Protein AF-A0A0R2A267-F1 (afdb_monomer_lite)

Organism: NCBI:txid1423813

Foldseek 3Di:
DKKWFADPVQQWTDGIDDAPDPVRADPRIGPADAPQADPRWGDPPPYTDHHGPVNVVVVVVVPPDPPPPQDPVSVVVVVVVVVVVVVVVVVVVVVVVVVPDD

Sequence (102 aa):
MLAMTYDATTKIFNGYVEVADENSVPANATLVKPNGIVQPYTWDGVKWTGQSVDDYQTERQSTGTTSVGPTAEQQMINALGLQVASLQATVTKLTTTDGGAA

Radius of gyration: 29.69 Å; chains: 1; bounding box: 64×38×68 Å

Secondary structure (DSSP, 8-state):
-EEEEE-TTT-BEEEEEE-SSGGG--TTEESPPP-SEEEEEEE-SSSEEEEEHHHHHHHHHHS-----SPPHHHHHHHHHHHHHHHHHHHHHHHHHHTTS--

pLDDT: mean 86.15, std 14.43, range [41.09, 97.12]

Structure (mmCIF, N/CA/C/O backbone):
data_AF-A0A0R2A267-F1
#
_entry.id   AF-A0A0R2A267-F1
#
loop_
_atom_site.group_PDB
_atom_site.id
_atom_site.type_symbol
_atom_site.label_atom_id
_atom_site.label_alt_id
_atom_site.label_comp_id
_atom_site.label_asym_id
_atom_site.label_entity_id
_atom_site.label_seq_id
_atom_site.pdbx_PDB_ins_code
_atom_site.Cartn_x
_atom_site.Cartn_y
_atom_site.Cartn_z
_atom_site.occupancy
_atom_site.B_iso_or_equiv
_atom_site.auth_seq_id
_atom_site.auth_comp_id
_atom_site.auth_asym_id
_atom_site.auth_atom_id
_atom_site.pdbx_PDB_model_num
ATOM 1 N N . MET A 1 1 ? 9.713 -16.267 -11.999 1.00 92.00 1 MET A N 1
ATOM 2 C CA . MET A 1 1 ? 10.037 -14.957 -11.372 1.00 92.00 1 MET A CA 1
ATOM 3 C C . MET A 1 1 ? 8.750 -14.277 -10.940 1.00 92.00 1 MET A C 1
ATOM 5 O O . MET A 1 1 ? 7.725 -14.542 -11.545 1.00 92.00 1 MET A O 1
ATOM 9 N N . LEU A 1 2 ? 8.774 -13.417 -9.920 1.00 94.31 2 LEU A N 1
ATOM 10 C CA . LEU A 1 2 ? 7.563 -12.727 -9.463 1.00 94.31 2 LEU A CA 1
ATOM 11 C C . LEU A 1 2 ? 7.508 -11.308 -10.038 1.00 94.31 2 LEU A C 1
ATOM 13 O O . LEU A 1 2 ? 8.388 -10.500 -9.739 1.00 94.31 2 LEU A O 1
ATOM 17 N N . ALA A 1 3 ? 6.478 -11.019 -10.828 1.00 96.12 3 ALA A N 1
ATOM 18 C CA . ALA A 1 3 ? 6.150 -9.682 -11.304 1.00 96.12 3 ALA A CA 1
ATOM 19 C C . ALA A 1 3 ? 5.004 -9.098 -10.473 1.00 96.12 3 ALA A C 1
ATOM 21 O O . ALA A 1 3 ? 4.115 -9.807 -10.005 1.00 96.12 3 ALA A O 1
ATOM 22 N N . MET A 1 4 ? 5.029 -7.790 -10.283 1.00 96.19 4 MET A N 1
ATOM 23 C CA . MET A 1 4 ? 4.021 -7.040 -9.551 1.00 96.19 4 MET A CA 1
ATOM 24 C C . MET A 1 4 ? 3.044 -6.422 -10.517 1.00 96.19 4 MET A C 1
ATOM 26 O O . MET A 1 4 ? 3.457 -5.686 -11.409 1.00 96.19 4 MET A O 1
ATOM 30 N N . THR A 1 5 ? 1.764 -6.694 -10.323 1.00 96.56 5 THR A N 1
ATOM 31 C CA . THR A 1 5 ? 0.702 -6.167 -11.166 1.00 96.56 5 THR A CA 1
ATOM 32 C C . THR A 1 5 ? 0.152 -4.874 -10.574 1.00 96.56 5 THR A C 1
ATOM 34 O O . THR A 1 5 ? 0.083 -4.684 -9.354 1.00 96.56 5 THR A O 1
ATOM 37 N N . TYR A 1 6 ? -0.241 -3.970 -11.459 1.00 96.56 6 TYR A N 1
ATOM 38 C CA . TYR A 1 6 ? -0.979 -2.765 -11.121 1.00 96.56 6 TYR A CA 1
ATOM 39 C C . TYR A 1 6 ? -2.234 -2.652 -11.984 1.00 96.56 6 TYR A C 1
ATOM 41 O O . TYR A 1 6 ? -2.345 -3.231 -13.070 1.00 96.56 6 TYR A O 1
ATOM 49 N N . ASP A 1 7 ? -3.208 -1.900 -11.491 1.00 95.94 7 ASP A N 1
ATOM 50 C CA . ASP A 1 7 ? -4.401 -1.555 -12.249 1.00 95.94 7 ASP A CA 1
ATOM 51 C C . ASP A 1 7 ? -4.039 -0.613 -13.408 1.00 95.94 7 ASP A C 1
ATOM 53 O O . ASP A 1 7 ? -3.348 0.391 -13.229 1.00 95.94 7 ASP A O 1
ATOM 57 N N . ALA A 1 8 ? -4.485 -0.933 -14.622 1.00 93.81 8 ALA A N 1
ATOM 58 C CA . ALA A 1 8 ? -4.053 -0.214 -15.819 1.00 93.81 8 ALA A CA 1
ATOM 59 C C . ALA A 1 8 ? -4.489 1.263 -15.829 1.00 93.81 8 ALA A C 1
ATOM 61 O O . ALA A 1 8 ? -3.798 2.084 -16.443 1.00 93.81 8 ALA A O 1
ATOM 62 N N . THR A 1 9 ? -5.584 1.599 -15.142 1.00 94.12 9 THR A N 1
ATOM 63 C CA . THR A 1 9 ? -6.178 2.940 -15.104 1.00 94.12 9 THR A CA 1
ATOM 64 C C . THR A 1 9 ? -5.609 3.772 -13.961 1.00 94.12 9 THR A C 1
ATOM 66 O O . THR A 1 9 ? -5.107 4.868 -14.187 1.00 94.12 9 THR A O 1
ATOM 69 N N . THR A 1 10 ? -5.660 3.251 -12.738 1.00 94.94 10 THR A N 1
ATOM 70 C CA . THR A 1 10 ? -5.259 3.959 -11.512 1.00 94.94 10 THR A CA 1
ATOM 71 C C . THR A 1 10 ? -3.774 3.823 -11.199 1.00 94.94 10 THR A C 1
ATOM 73 O O . THR A 1 10 ? -3.254 4.574 -10.381 1.00 94.94 10 THR A O 1
ATOM 76 N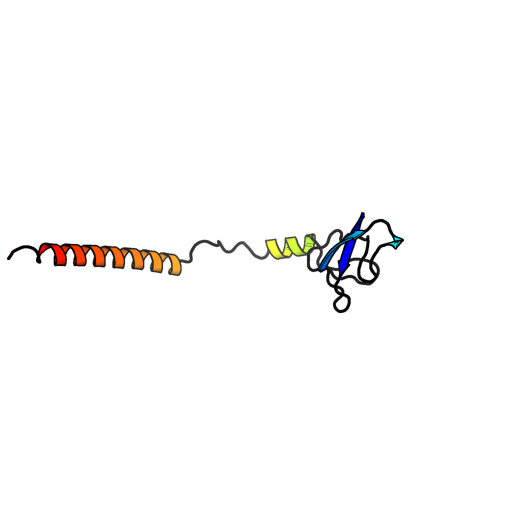 N . LYS A 1 11 ? -3.085 2.869 -11.838 1.00 95.94 11 LYS A N 1
ATOM 77 C CA . LYS A 1 11 ? -1.685 2.503 -11.574 1.00 95.94 11 LYS A CA 1
ATOM 78 C C . LYS A 1 11 ? -1.419 2.014 -10.149 1.00 95.94 11 LYS A C 1
ATOM 80 O O . LYS A 1 11 ? -0.262 1.875 -9.757 1.00 95.94 11 LYS A O 1
ATOM 85 N N . ILE A 1 12 ? -2.464 1.713 -9.383 1.00 96.00 12 ILE A N 1
ATOM 86 C CA . ILE A 1 12 ? -2.341 1.215 -8.015 1.00 96.00 12 ILE A CA 1
ATOM 87 C C . ILE A 1 12 ? -1.948 -0.263 -8.047 1.00 96.00 12 ILE A C 1
ATOM 89 O O . ILE A 1 1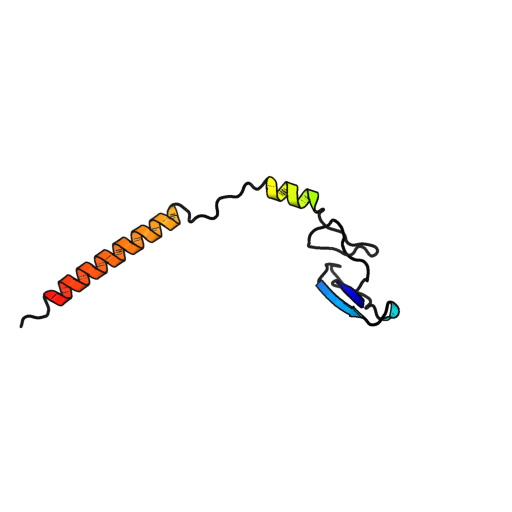2 ? -2.474 -1.040 -8.847 1.00 96.00 12 ILE A O 1
ATOM 93 N N . PHE A 1 13 ? -1.025 -0.649 -7.169 1.00 96.25 13 PHE A N 1
ATOM 94 C CA . PHE A 1 13 ? -0.650 -2.042 -6.943 1.00 96.25 13 PHE A CA 1
ATOM 95 C C . PHE A 1 13 ? -1.885 -2.902 -6.645 1.00 96.25 13 PHE A C 1
ATOM 97 O O . PHE A 1 13 ? -2.655 -2.588 -5.737 1.00 96.25 13 PHE A O 1
ATOM 104 N N . ASN A 1 14 ? -2.055 -4.005 -7.376 1.00 95.31 14 ASN A N 1
ATOM 105 C CA . ASN A 1 14 ? -3.210 -4.892 -7.213 1.00 95.31 14 ASN A CA 1
ATOM 106 C C . ASN A 1 14 ? -2.848 -6.374 -7.025 1.00 95.31 14 ASN A C 1
ATOM 108 O O . ASN A 1 14 ? -3.748 -7.181 -6.799 1.00 95.31 14 ASN A O 1
ATOM 112 N N . GLY A 1 15 ? -1.564 -6.745 -7.078 1.00 94.75 15 GLY A N 1
ATOM 113 C CA . GLY A 1 15 ? -1.152 -8.117 -6.800 1.00 94.75 15 GLY A CA 1
ATOM 114 C C . GLY A 1 15 ? 0.195 -8.520 -7.382 1.00 94.75 15 GLY A C 1
ATOM 115 O O . GLY A 1 15 ? 1.043 -7.697 -7.726 1.00 94.75 15 GLY A O 1
ATOM 116 N N . TYR A 1 16 ? 0.387 -9.833 -7.467 1.00 95.31 16 TYR A N 1
ATOM 117 C CA . TYR A 1 16 ? 1.582 -10.448 -8.021 1.00 95.31 16 TYR A CA 1
ATOM 118 C C . TYR A 1 16 ? 1.200 -11.556 -8.995 1.00 95.31 16 TYR A C 1
ATOM 120 O O . TYR A 1 16 ? 0.180 -12.224 -8.822 1.00 95.31 16 TYR A O 1
ATOM 128 N N . VAL A 1 17 ? 2.059 -11.786 -9.980 1.00 95.88 17 VAL A N 1
ATOM 129 C CA . VAL A 1 17 ? 1.945 -12.887 -10.932 1.00 95.88 17 VAL A CA 1
ATOM 130 C C . VAL A 1 17 ? 3.305 -13.538 -11.131 1.00 95.88 17 VAL A C 1
ATOM 132 O O . VAL A 1 17 ? 4.339 -12.865 -11.158 1.00 95.88 17 VAL A O 1
ATOM 135 N N . GLU A 1 18 ? 3.318 -14.861 -11.241 1.00 96.25 18 GLU A N 1
ATOM 136 C CA . GLU A 1 18 ? 4.522 -15.591 -11.612 1.00 96.25 18 GLU A CA 1
ATOM 137 C C . GLU A 1 18 ? 4.696 -15.565 -13.133 1.00 96.25 18 GLU A C 1
ATOM 139 O O . GLU A 1 18 ? 3.775 -15.872 -13.886 1.00 96.25 18 GLU A O 1
ATOM 144 N N . VAL A 1 19 ? 5.886 -15.179 -13.582 1.00 95.38 19 VAL A N 1
ATOM 145 C CA . VAL A 1 19 ? 6.270 -15.100 -14.994 1.00 95.38 19 VAL A CA 1
ATOM 146 C C . VAL A 1 19 ? 7.498 -15.966 -15.245 1.00 95.38 19 VAL A C 1
ATOM 148 O O . VAL A 1 19 ? 8.365 -16.086 -14.372 1.00 95.38 19 VAL A O 1
ATOM 151 N N . ALA A 1 20 ? 7.585 -16.571 -16.428 1.00 94.00 20 ALA A N 1
ATOM 152 C CA . ALA A 1 20 ? 8.709 -17.432 -16.791 1.00 94.00 20 ALA A CA 1
ATOM 153 C C . ALA A 1 20 ? 10.028 -16.642 -16.873 1.00 94.00 20 ALA A C 1
ATOM 155 O O . ALA A 1 20 ? 11.022 -17.030 -16.262 1.00 94.00 20 ALA A O 1
ATOM 156 N N . ASP A 1 21 ? 10.004 -15.498 -17.560 1.00 93.56 21 ASP A N 1
ATOM 157 C CA . ASP A 1 21 ? 11.156 -14.634 -17.8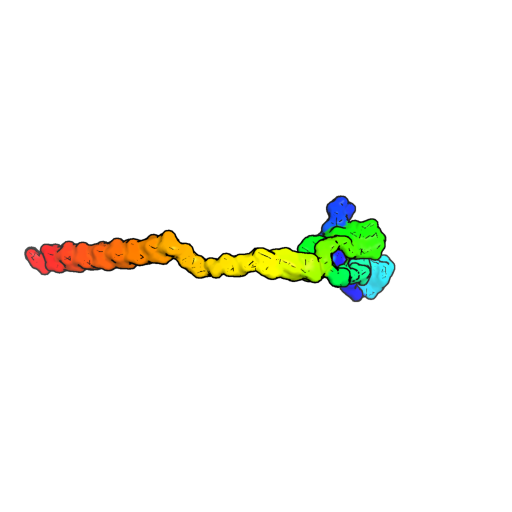30 1.00 93.56 21 ASP A CA 1
ATOM 158 C C . ASP A 1 21 ? 10.734 -13.153 -17.983 1.00 93.56 21 ASP A C 1
ATOM 160 O O . ASP A 1 21 ? 9.563 -12.804 -17.810 1.00 93.56 21 ASP A O 1
ATOM 164 N N . GLU A 1 22 ? 11.696 -12.272 -18.276 1.00 90.31 22 GLU A N 1
ATOM 165 C CA . GLU A 1 22 ? 11.477 -10.825 -18.431 1.00 90.31 22 GLU A CA 1
ATOM 166 C C . GLU A 1 22 ? 10.603 -10.477 -19.646 1.00 90.31 22 GLU A C 1
ATOM 168 O O . GLU A 1 22 ? 9.898 -9.471 -19.628 1.00 90.31 22 GLU A O 1
ATOM 173 N N . ASN A 1 23 ? 10.589 -11.329 -20.676 1.00 91.62 23 ASN A N 1
ATOM 174 C CA . ASN A 1 23 ? 9.762 -11.139 -21.870 1.00 91.62 23 ASN A CA 1
ATOM 175 C C . ASN A 1 23 ? 8.305 -11.569 -21.640 1.00 91.62 23 ASN A C 1
ATOM 177 O O . ASN A 1 23 ? 7.424 -11.235 -22.428 1.00 91.62 23 ASN A O 1
ATOM 181 N N . SER A 1 24 ? 8.052 -12.300 -20.555 1.00 94.56 24 SER A N 1
ATOM 182 C CA . SER A 1 24 ? 6.735 -12.801 -20.163 1.00 94.56 24 SER A CA 1
ATOM 183 C C . SER A 1 24 ? 5.998 -11.865 -19.195 1.00 94.56 24 SER A C 1
ATOM 185 O O . SER A 1 24 ? 4.953 -12.235 -18.660 1.00 94.56 24 SER A O 1
ATOM 187 N N . VAL A 1 25 ? 6.536 -10.670 -18.927 1.00 94.38 25 VAL A N 1
ATOM 188 C CA . VAL A 1 25 ? 5.932 -9.686 -18.018 1.00 94.38 25 VAL A CA 1
ATOM 189 C C . VAL A 1 25 ? 4.725 -9.017 -18.697 1.00 94.38 25 VAL A C 1
ATOM 191 O O . VAL A 1 25 ? 4.883 -8.410 -19.757 1.00 94.38 25 VAL A O 1
ATOM 194 N N . PRO A 1 26 ? 3.512 -9.089 -18.110 1.00 93.69 26 PRO A N 1
ATOM 195 C CA . PRO A 1 26 ? 2.339 -8.398 -18.646 1.00 93.69 26 PRO A CA 1
ATOM 196 C C . PRO A 1 26 ? 2.526 -6.878 -18.735 1.00 93.69 26 PRO A C 1
ATOM 198 O O . PRO A 1 26 ? 3.242 -6.282 -17.935 1.00 93.69 26 PRO A O 1
ATOM 201 N N . ALA A 1 27 ? 1.803 -6.221 -19.647 1.00 94.00 27 ALA A N 1
ATOM 202 C CA . ALA A 1 27 ? 1.915 -4.773 -19.865 1.00 94.00 27 ALA A CA 1
ATOM 203 C C . ALA A 1 27 ? 1.612 -3.927 -18.611 1.00 94.00 27 ALA A C 1
ATOM 205 O O . ALA A 1 27 ? 2.171 -2.847 -18.434 1.00 94.00 27 ALA A O 1
ATOM 206 N N . ASN A 1 28 ? 0.734 -4.415 -17.734 1.00 95.31 28 ASN A N 1
ATOM 207 C CA . ASN A 1 28 ? 0.387 -3.794 -16.457 1.00 95.31 28 ASN A CA 1
ATOM 208 C C . ASN A 1 28 ? 1.136 -4.429 -15.272 1.00 95.31 28 ASN A C 1
ATOM 210 O O . ASN A 1 28 ? 0.612 -4.487 -14.159 1.00 95.31 28 ASN A O 1
ATOM 214 N N . ALA A 1 29 ? 2.339 -4.947 -15.515 1.00 96.12 29 ALA A N 1
ATOM 215 C CA . ALA A 1 29 ? 3.184 -5.536 -14.496 1.00 96.12 29 ALA A CA 1
ATOM 216 C C . ALA A 1 29 ? 4.627 -5.034 -14.589 1.00 96.12 29 ALA A C 1
ATOM 218 O O . ALA A 1 29 ? 5.072 -4.514 -15.609 1.00 96.12 29 ALA A O 1
ATOM 219 N N . THR A 1 30 ? 5.365 -5.175 -13.494 1.00 95.69 30 THR A N 1
ATOM 220 C CA . THR A 1 30 ? 6.772 -4.784 -13.394 1.00 95.69 30 THR A CA 1
ATOM 221 C C . THR A 1 30 ? 7.540 -5.754 -12.505 1.00 95.69 30 THR A C 1
ATOM 223 O O . THR A 1 30 ? 6.997 -6.294 -11.543 1.00 95.69 30 THR A O 1
ATOM 226 N N . LEU A 1 31 ? 8.818 -5.981 -12.808 1.00 95.94 31 LEU A N 1
ATOM 227 C CA . LEU A 1 31 ? 9.731 -6.733 -11.936 1.00 95.94 31 LEU A CA 1
ATOM 228 C C . LEU A 1 31 ? 10.339 -5.851 -10.831 1.00 95.94 31 LEU A C 1
ATOM 230 O O . LEU A 1 31 ? 10.987 -6.358 -9.914 1.00 95.94 31 LEU A O 1
ATOM 234 N N . VAL A 1 32 ? 10.130 -4.532 -10.902 1.00 95.00 32 VAL A N 1
ATOM 235 C CA . VAL A 1 32 ? 10.616 -3.571 -9.908 1.00 95.00 32 VAL A CA 1
ATOM 236 C C . VAL A 1 32 ? 9.809 -3.718 -8.626 1.00 95.00 32 VAL A C 1
ATOM 238 O O . VAL A 1 32 ? 8.595 -3.540 -8.639 1.00 95.00 32 VAL A O 1
ATOM 241 N N . LYS A 1 33 ? 10.492 -3.994 -7.511 1.00 93.31 33 LYS A N 1
ATOM 242 C CA . LYS A 1 33 ? 9.877 -4.110 -6.181 1.00 93.31 33 LYS A CA 1
ATOM 243 C C . LYS A 1 33 ? 9.719 -2.750 -5.496 1.00 93.31 33 LYS A C 1
ATOM 245 O O . LYS A 1 33 ? 10.562 -1.877 -5.710 1.00 93.31 33 LYS A O 1
ATOM 250 N N . PRO A 1 34 ? 8.672 -2.541 -4.673 1.00 93.25 34 PRO A N 1
ATOM 251 C CA . PRO A 1 34 ? 8.545 -1.316 -3.907 1.00 93.25 34 PRO A CA 1
ATOM 252 C C . PRO A 1 34 ? 9.571 -1.376 -2.772 1.00 93.25 34 PRO A C 1
ATOM 254 O O . PRO A 1 34 ? 9.792 -2.430 -2.172 1.00 93.25 34 PRO A O 1
ATOM 257 N N . ASN A 1 35 ? 10.224 -0.260 -2.480 1.00 93.00 35 ASN A N 1
ATOM 258 C CA . ASN A 1 35 ? 11.234 -0.210 -1.431 1.00 93.00 35 ASN A CA 1
ATOM 259 C C . ASN A 1 35 ? 11.087 1.079 -0.625 1.00 93.00 35 ASN A C 1
ATOM 261 O O . ASN A 1 35 ? 10.901 2.144 -1.207 1.00 93.00 35 ASN A O 1
ATOM 265 N N . GLY A 1 36 ? 11.165 0.971 0.702 1.00 91.88 36 GLY A N 1
ATOM 266 C CA . GLY A 1 36 ? 11.104 2.119 1.612 1.00 91.88 36 GLY A CA 1
ATOM 267 C C . GLY A 1 36 ? 9.754 2.844 1.672 1.00 91.88 36 GLY A C 1
ATOM 268 O O . GLY A 1 36 ? 9.689 3.938 2.226 1.00 91.88 36 GLY A O 1
ATOM 269 N N . ILE A 1 37 ? 8.685 2.254 1.129 1.00 94.94 37 ILE A N 1
ATOM 270 C CA . ILE A 1 37 ? 7.342 2.846 1.092 1.00 94.94 37 ILE A CA 1
ATOM 271 C C . ILE A 1 37 ? 6.280 1.893 1.647 1.00 94.94 37 ILE A C 1
ATOM 273 O O . ILE A 1 37 ? 6.434 0.669 1.596 1.00 94.94 37 ILE A O 1
ATOM 277 N N . VAL A 1 38 ? 5.181 2.456 2.144 1.00 93.00 38 VAL A N 1
ATOM 278 C CA . VAL A 1 38 ? 4.006 1.732 2.652 1.00 93.00 38 VAL A CA 1
ATOM 279 C C . VAL A 1 38 ? 2.843 1.785 1.659 1.00 93.00 38 VAL A C 1
ATOM 281 O O . VAL A 1 38 ? 2.789 2.656 0.792 1.00 93.00 38 VAL A O 1
ATOM 284 N N . GLN A 1 39 ? 1.943 0.801 1.741 1.00 90.50 39 GLN A N 1
ATOM 285 C CA . GLN A 1 39 ? 0.764 0.749 0.875 1.00 90.50 39 GLN A CA 1
ATOM 286 C C . GLN A 1 39 ? -0.218 1.891 1.192 1.00 90.50 39 GLN A C 1
ATOM 288 O O . GLN A 1 39 ? -0.326 2.277 2.357 1.00 90.50 39 GLN A O 1
ATOM 293 N N . PRO A 1 40 ? -0.996 2.366 0.198 1.00 91.00 40 PRO A N 1
ATOM 294 C CA . PRO A 1 40 ? -1.042 1.900 -1.195 1.00 91.00 40 PRO A CA 1
ATOM 295 C C . PRO A 1 40 ? 0.153 2.373 -2.043 1.00 91.00 40 PRO A C 1
ATOM 297 O O . PRO A 1 40 ? 0.632 3.493 -1.889 1.00 91.00 40 PRO A O 1
ATOM 300 N N . TYR A 1 41 ? 0.611 1.521 -2.969 1.00 93.62 41 TYR A N 1
ATOM 301 C CA . TYR A 1 41 ? 1.680 1.852 -3.922 1.00 93.62 41 TYR A CA 1
ATOM 302 C C . TYR A 1 41 ? 1.094 2.261 -5.274 1.00 93.62 41 TYR A C 1
ATOM 304 O O . TYR A 1 41 ? 0.206 1.577 -5.783 1.00 93.62 41 TYR A O 1
ATOM 312 N N . THR A 1 42 ? 1.646 3.303 -5.892 1.00 96.50 42 THR A N 1
ATOM 313 C CA . THR A 1 42 ? 1.263 3.764 -7.236 1.00 96.50 42 THR A CA 1
ATOM 314 C C . THR A 1 42 ? 2.456 3.688 -8.184 1.00 96.50 42 THR A C 1
ATOM 316 O O . THR A 1 42 ? 3.542 4.171 -7.862 1.00 96.50 42 THR A O 1
ATOM 319 N N . TRP A 1 43 ? 2.273 3.075 -9.349 1.00 96.62 43 TRP A N 1
ATOM 320 C CA . TRP A 1 43 ? 3.300 2.967 -10.382 1.00 96.62 43 TRP A CA 1
ATOM 321 C C . TRP A 1 43 ? 3.361 4.244 -11.229 1.00 96.62 43 TRP A C 1
ATOM 323 O O . TRP A 1 43 ? 2.372 4.617 -11.858 1.00 96.62 43 TRP A O 1
ATOM 333 N N . ASP A 1 44 ? 4.520 4.903 -11.283 1.00 93.94 44 ASP A N 1
ATOM 334 C CA . ASP A 1 44 ? 4.713 6.133 -12.074 1.00 93.94 44 ASP A CA 1
ATOM 335 C C . ASP A 1 44 ? 5.241 5.878 -13.502 1.00 93.94 44 ASP A C 1
ATOM 337 O O . ASP A 1 44 ? 5.400 6.812 -14.286 1.00 93.94 44 ASP A O 1
ATOM 341 N N . GLY A 1 45 ? 5.490 4.612 -13.853 1.00 92.56 45 GLY A N 1
ATOM 342 C CA . GLY A 1 45 ? 6.129 4.203 -15.108 1.00 92.56 45 GLY A CA 1
ATOM 343 C C . GLY A 1 45 ? 7.570 3.717 -14.938 1.00 92.56 45 GLY A C 1
ATOM 344 O O . GLY A 1 45 ? 8.058 2.980 -15.792 1.00 92.56 45 GLY A O 1
ATOM 345 N N . VAL A 1 46 ? 8.232 4.078 -13.836 1.00 94.06 46 VAL A N 1
ATOM 346 C CA . VAL A 1 46 ? 9.648 3.775 -13.570 1.00 94.06 46 VAL A CA 1
ATOM 347 C C . VAL A 1 46 ? 9.846 3.140 -12.194 1.00 94.06 46 VAL A C 1
ATOM 349 O O . VAL A 1 46 ? 10.658 2.227 -12.042 1.00 94.06 46 VAL A O 1
ATOM 352 N N . LYS A 1 47 ? 9.114 3.606 -11.181 1.00 95.00 47 LYS A N 1
ATOM 353 C CA . LYS A 1 47 ? 9.203 3.141 -9.797 1.00 95.00 47 LYS A CA 1
ATOM 354 C C . LYS A 1 47 ? 7.844 3.177 -9.101 1.00 95.00 47 LYS A C 1
ATOM 356 O O . LYS A 1 47 ? 6.873 3.786 -9.552 1.00 95.00 47 LYS A O 1
ATOM 361 N N . TRP A 1 48 ? 7.802 2.527 -7.944 1.00 97.12 48 TRP A N 1
ATOM 362 C CA . TRP A 1 48 ? 6.676 2.648 -7.032 1.00 97.12 48 TRP A CA 1
ATOM 363 C C . TRP A 1 48 ? 6.783 3.934 -6.215 1.00 97.12 48 TRP A C 1
ATOM 365 O O . TRP A 1 48 ? 7.848 4.273 -5.700 1.00 97.12 48 TRP A O 1
ATOM 375 N N . THR A 1 49 ? 5.657 4.624 -6.087 1.00 95.88 49 THR A N 1
ATOM 376 C CA . THR A 1 49 ? 5.479 5.836 -5.286 1.00 95.88 49 THR A CA 1
ATOM 377 C C . THR A 1 49 ? 4.456 5.573 -4.186 1.00 95.88 49 THR A C 1
ATOM 379 O O . THR A 1 49 ? 3.533 4.775 -4.358 1.00 95.88 49 THR A O 1
ATOM 382 N N . GLY A 1 50 ? 4.645 6.203 -3.032 1.00 93.88 50 GLY A N 1
ATOM 383 C CA . GLY A 1 50 ? 3.816 6.010 -1.847 1.00 93.88 50 GLY A CA 1
ATOM 384 C C . GLY A 1 50 ? 4.386 6.777 -0.660 1.00 93.88 50 GLY A C 1
ATOM 385 O O . GLY A 1 50 ? 5.410 7.452 -0.785 1.00 93.88 50 GLY A O 1
ATOM 386 N N . GLN A 1 51 ? 3.720 6.667 0.485 1.00 94.00 51 GLN A N 1
ATOM 387 C CA . GLN A 1 51 ? 4.210 7.233 1.739 1.00 94.00 51 GLN A CA 1
ATOM 388 C C . GLN A 1 51 ? 5.473 6.490 2.187 1.00 94.00 51 GLN A C 1
ATOM 390 O O . GLN A 1 51 ? 5.554 5.268 2.041 1.00 94.00 51 GLN A O 1
ATOM 395 N N . SER A 1 52 ? 6.459 7.210 2.725 1.00 93.56 52 SER A N 1
ATOM 396 C CA . SER A 1 52 ? 7.662 6.576 3.260 1.00 93.56 52 SER A CA 1
ATOM 397 C C . SER A 1 52 ? 7.356 5.805 4.549 1.00 93.56 52 SER A C 1
ATOM 399 O O . SER A 1 52 ? 6.410 6.110 5.279 1.00 93.56 52 SER A O 1
ATOM 401 N N . VAL A 1 53 ? 8.163 4.787 4.843 1.00 91.19 53 VAL A N 1
ATOM 402 C CA . VAL A 1 53 ? 8.039 4.023 6.095 1.00 91.19 53 VAL A CA 1
ATOM 403 C C . VAL A 1 53 ? 8.241 4.913 7.330 1.00 91.19 53 VAL A C 1
ATOM 405 O O . VAL A 1 53 ? 7.550 4.717 8.330 1.00 91.19 53 VAL A O 1
ATOM 408 N N . ASP A 1 54 ? 9.142 5.892 7.258 1.00 90.56 54 ASP A N 1
ATOM 409 C CA . ASP A 1 54 ? 9.464 6.781 8.380 1.00 90.56 54 ASP A CA 1
ATOM 410 C C . ASP A 1 54 ? 8.335 7.783 8.657 1.00 90.56 54 ASP A C 1
ATOM 412 O O . ASP A 1 54 ? 7.946 7.981 9.814 1.00 90.56 54 ASP A O 1
ATOM 416 N N . ASP A 1 55 ? 7.742 8.349 7.601 1.00 88.75 55 ASP A N 1
ATOM 417 C CA . ASP A 1 55 ? 6.586 9.245 7.727 1.00 88.75 55 ASP A CA 1
ATOM 418 C C . ASP A 1 55 ? 5.389 8.491 8.321 1.00 88.75 55 ASP A C 1
ATOM 420 O O . ASP A 1 55 ? 4.756 8.963 9.266 1.00 88.75 55 ASP A O 1
ATOM 424 N N . TYR A 1 56 ? 5.135 7.267 7.842 1.00 88.56 56 TYR A N 1
ATOM 425 C CA . TYR A 1 56 ? 4.067 6.415 8.368 1.00 88.56 56 TYR A CA 1
ATOM 426 C C . TYR A 1 56 ? 4.255 6.088 9.856 1.00 88.56 56 TYR A C 1
ATOM 428 O O . TYR A 1 56 ? 3.299 6.113 10.638 1.00 88.56 56 TYR A O 1
ATOM 436 N N . GLN A 1 57 ? 5.484 5.779 10.277 1.00 86.88 57 GLN A N 1
ATOM 437 C CA . GLN A 1 57 ? 5.781 5.516 11.686 1.00 86.88 57 GLN A CA 1
ATOM 438 C C . GLN A 1 57 ? 5.585 6.762 12.554 1.00 86.88 57 GLN A C 1
ATOM 440 O O . GLN A 1 57 ? 4.994 6.661 13.630 1.00 86.88 57 GLN A O 1
ATOM 445 N N . THR A 1 58 ? 6.021 7.928 12.079 1.00 85.06 58 THR A N 1
ATOM 446 C CA . THR A 1 58 ? 5.864 9.205 12.790 1.00 85.06 58 THR A CA 1
ATOM 447 C C . THR A 1 58 ? 4.388 9.551 12.993 1.00 85.06 58 THR A C 1
ATOM 449 O O . THR A 1 58 ? 3.970 9.890 14.103 1.00 85.06 58 THR A O 1
ATOM 452 N N . GLU A 1 59 ? 3.561 9.385 11.958 1.00 82.94 59 GLU A N 1
ATOM 453 C CA . GLU A 1 59 ? 2.111 9.582 12.055 1.00 82.94 59 GLU A CA 1
ATOM 454 C C . GLU A 1 59 ? 1.481 8.646 13.094 1.00 82.94 59 GLU A C 1
ATOM 456 O O . GLU A 1 59 ? 0.730 9.095 13.964 1.00 82.94 59 GLU A O 1
ATOM 461 N N . ARG A 1 60 ? 1.840 7.357 13.077 1.00 75.56 60 ARG A N 1
ATOM 462 C CA . ARG A 1 60 ? 1.321 6.354 14.023 1.00 75.56 60 ARG A CA 1
ATOM 463 C C . ARG A 1 60 ? 1.784 6.573 15.462 1.00 75.56 60 ARG A C 1
ATOM 465 O O . ARG A 1 60 ? 1.041 6.244 16.383 1.00 75.56 60 ARG A O 1
ATOM 472 N N . GLN A 1 61 ? 2.978 7.124 15.670 1.00 67.31 61 GLN A N 1
ATOM 473 C CA . GLN A 1 61 ? 3.453 7.513 17.001 1.00 67.31 61 GLN A CA 1
ATOM 474 C C . GLN A 1 61 ? 2.707 8.738 17.543 1.00 67.31 61 GLN A C 1
ATOM 476 O O . GLN A 1 61 ? 2.462 8.817 18.745 1.00 67.31 61 GLN A O 1
ATOM 481 N N . SER A 1 62 ? 2.30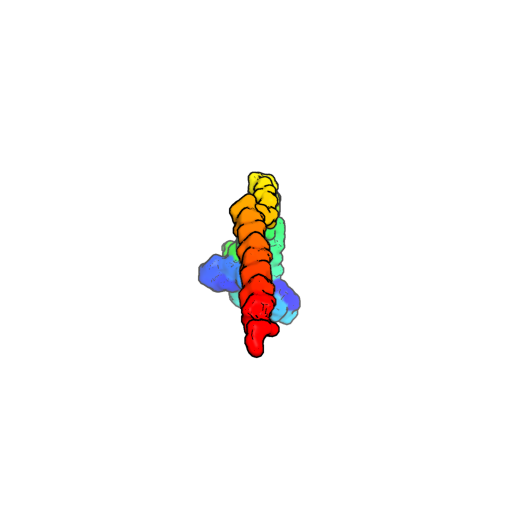7 9.672 16.672 1.00 58.16 62 SER A N 1
ATOM 482 C CA . SER A 1 62 ? 1.530 10.855 17.066 1.00 58.16 62 SER A CA 1
ATOM 483 C C . SER A 1 62 ? 0.082 10.525 17.448 1.00 58.16 62 SER A C 1
ATOM 485 O O . SER A 1 62 ? -0.509 11.193 18.299 1.00 58.16 62 SER A O 1
ATOM 487 N N . THR A 1 63 ? -0.478 9.444 16.895 1.00 55.94 63 THR A N 1
ATOM 488 C CA . THR A 1 63 ? -1.749 8.871 17.344 1.00 55.94 63 THR A CA 1
ATOM 489 C C . THR A 1 63 ? -1.499 7.996 18.565 1.00 55.94 63 THR A C 1
ATOM 491 O O . THR A 1 63 ? -1.499 6.767 18.475 1.00 55.94 63 THR A O 1
ATOM 494 N N . GLY A 1 64 ? -1.237 8.634 19.709 1.00 53.53 64 GLY A N 1
ATOM 495 C CA . GLY A 1 64 ? -1.166 7.957 20.998 1.00 53.53 64 GLY A CA 1
ATOM 496 C C . GLY A 1 64 ? -2.322 6.970 21.113 1.00 53.53 64 GLY A C 1
ATOM 497 O O . GLY A 1 64 ? -3.478 7.331 20.899 1.00 53.53 64 GLY A O 1
ATOM 498 N N . THR A 1 65 ? -1.984 5.708 21.360 1.00 49.81 65 THR A N 1
ATOM 499 C CA . THR A 1 65 ? -2.919 4.593 21.465 1.00 49.81 65 THR A CA 1
ATOM 500 C C . THR A 1 65 ? -4.048 4.969 22.415 1.00 49.81 65 THR A C 1
ATOM 502 O O . THR A 1 65 ? -3.877 4.935 23.636 1.00 49.81 65 THR A O 1
ATOM 505 N N . THR A 1 66 ? -5.208 5.338 21.877 1.00 56.59 66 THR A N 1
ATOM 506 C CA . THR A 1 66 ? -6.434 5.329 22.660 1.00 56.59 66 THR A CA 1
ATOM 507 C C . THR A 1 66 ? -6.629 3.876 23.055 1.00 56.59 66 THR A C 1
ATOM 509 O O . THR A 1 66 ? -6.735 2.992 22.206 1.00 56.59 66 THR A O 1
ATOM 512 N N . SER A 1 67 ? -6.518 3.606 24.355 1.00 56.16 67 SER A N 1
ATOM 513 C CA . SER A 1 67 ? -6.739 2.279 24.916 1.00 56.16 67 SER A CA 1
ATOM 514 C C . SER A 1 67 ? -8.036 1.716 24.333 1.00 56.16 67 SER A C 1
ATOM 516 O O . SER A 1 67 ? -9.109 2.252 24.593 1.00 56.16 67 SER A O 1
ATOM 518 N N . VAL A 1 68 ? -7.939 0.649 23.535 1.00 65.75 68 VAL A N 1
ATOM 519 C CA . VAL A 1 68 ? -9.080 -0.095 22.963 1.00 65.75 68 VAL A CA 1
ATOM 520 C C . VAL A 1 68 ? -9.772 -0.967 24.020 1.00 65.75 68 VAL A C 1
ATOM 522 O O . VAL A 1 68 ? -10.279 -2.049 23.736 1.00 65.75 68 VAL A O 1
ATOM 525 N N . GLY A 1 69 ? -9.765 -0.513 25.273 1.00 74.69 69 GLY A N 1
ATOM 526 C CA . GLY A 1 69 ? -10.560 -1.103 26.335 1.00 74.69 69 GLY A CA 1
ATOM 527 C C . GLY A 1 69 ? -12.038 -0.754 26.157 1.00 74.69 69 GLY A C 1
ATOM 528 O O . GLY A 1 69 ? -12.359 0.264 25.537 1.00 74.69 69 GLY A O 1
ATOM 529 N N . PRO A 1 70 ? -12.951 -1.575 26.703 1.00 76.88 70 PRO A N 1
ATOM 530 C CA . PRO A 1 70 ? -14.362 -1.240 26.696 1.00 76.88 70 PRO A CA 1
ATOM 531 C C . PRO A 1 70 ? -14.560 0.122 27.360 1.00 76.88 70 PRO A C 1
ATOM 533 O O . PRO A 1 70 ? -14.037 0.357 28.456 1.00 76.88 70 PRO A O 1
ATOM 536 N N . THR A 1 71 ? -15.296 1.010 26.690 1.00 85.88 71 THR A N 1
ATOM 537 C CA . THR A 1 71 ? -15.586 2.347 27.214 1.00 85.88 71 THR A CA 1
ATOM 538 C C . THR A 1 71 ? -16.335 2.242 28.540 1.00 85.88 71 THR A C 1
ATOM 540 O O . THR A 1 71 ? -16.934 1.207 28.856 1.00 85.88 71 THR A O 1
ATOM 543 N N . ALA A 1 72 ? -16.334 3.319 29.325 1.00 86.62 72 ALA A N 1
ATOM 544 C CA . ALA A 1 72 ? -17.101 3.364 30.567 1.00 86.62 72 ALA A CA 1
ATOM 545 C C . ALA A 1 72 ? -18.586 3.033 30.320 1.00 86.62 72 ALA A C 1
ATOM 547 O O . ALA A 1 72 ? -19.185 2.274 31.080 1.00 86.62 72 ALA A O 1
ATOM 548 N N . GLU A 1 73 ? -19.165 3.509 29.213 1.00 87.94 73 GLU A N 1
ATOM 549 C CA . GLU A 1 73 ? -20.538 3.180 28.820 1.00 87.94 73 GLU A CA 1
ATOM 550 C C . GLU A 1 73 ? -20.719 1.690 28.524 1.00 87.94 73 GLU A C 1
ATOM 552 O O . GLU A 1 73 ? -21.682 1.082 28.990 1.00 87.94 73 GLU A O 1
ATOM 557 N N . GLN A 1 74 ? -19.787 1.070 27.798 1.00 87.50 74 GLN A N 1
ATOM 558 C CA . GLN A 1 74 ? -19.847 -0.363 27.487 1.00 87.50 74 GLN A CA 1
ATOM 559 C C . GLN A 1 74 ? -19.746 -1.224 28.753 1.00 87.50 74 GLN A C 1
ATOM 561 O O . GLN A 1 74 ? -20.439 -2.236 28.878 1.00 87.50 74 GLN A O 1
ATOM 566 N N . GLN A 1 75 ? -18.937 -0.802 29.725 1.00 90.69 75 GLN A N 1
ATOM 567 C CA . GLN A 1 75 ? -18.847 -1.463 31.027 1.00 90.69 75 GLN A CA 1
ATOM 568 C C . GLN A 1 75 ? -20.148 -1.318 31.829 1.00 90.69 75 GLN A C 1
ATOM 570 O O . GLN A 1 75 ? -20.625 -2.300 32.400 1.00 90.69 75 GLN A O 1
ATOM 575 N N . MET A 1 76 ? -20.764 -0.130 31.826 1.00 91.75 76 MET A N 1
ATOM 576 C CA . MET A 1 76 ? -22.050 0.105 32.494 1.00 91.75 76 MET A CA 1
ATOM 577 C C . MET A 1 76 ? -23.184 -0.726 31.887 1.00 91.75 76 MET A C 1
ATOM 579 O O . MET A 1 76 ? -23.983 -1.295 32.629 1.00 91.75 76 MET A O 1
ATOM 583 N N . ILE A 1 77 ? -23.242 -0.847 30.559 1.00 94.12 77 ILE A N 1
ATOM 584 C CA . ILE A 1 77 ? -24.254 -1.667 29.876 1.00 94.12 77 ILE A CA 1
ATOM 585 C C . ILE A 1 77 ? -24.116 -3.140 30.280 1.00 94.12 77 ILE A C 1
ATOM 587 O O . ILE A 1 77 ? -25.117 -3.783 30.596 1.00 94.12 77 ILE A O 1
ATOM 591 N N . ASN A 1 78 ? -22.889 -3.665 30.341 1.00 93.19 78 ASN A N 1
ATOM 592 C CA . ASN A 1 78 ? -22.647 -5.032 30.811 1.00 93.19 78 ASN A CA 1
ATOM 593 C C . ASN A 1 78 ? -23.079 -5.228 32.272 1.00 93.19 78 ASN A C 1
ATOM 595 O O . ASN A 1 78 ? -23.725 -6.226 32.596 1.00 93.19 78 ASN A O 1
ATOM 599 N N . ALA A 1 79 ? -22.764 -4.271 33.150 1.00 93.56 79 ALA A N 1
ATOM 600 C CA . ALA A 1 79 ? -23.178 -4.324 34.550 1.00 93.56 79 ALA A CA 1
ATOM 601 C C . ALA A 1 79 ? -24.711 -4.314 34.695 1.00 93.56 79 ALA A C 1
ATOM 603 O O . ALA A 1 79 ? -25.265 -5.105 35.462 1.00 93.56 79 ALA A O 1
ATOM 604 N N . LEU A 1 80 ? -25.403 -3.477 33.918 1.00 94.31 80 LEU A N 1
ATOM 605 C CA . LEU A 1 80 ? -26.863 -3.422 33.901 1.00 94.31 80 LEU A CA 1
ATOM 606 C C . LEU A 1 80 ? -27.473 -4.732 33.382 1.00 94.31 80 LEU A C 1
ATOM 608 O O . LEU A 1 80 ? -28.421 -5.244 33.976 1.00 94.31 80 LEU A O 1
ATOM 612 N N . GLY A 1 81 ? -26.907 -5.311 32.320 1.00 94.12 81 GLY A N 1
ATOM 613 C CA . GLY A 1 81 ? -27.346 -6.601 31.782 1.00 94.12 81 GLY A CA 1
ATOM 614 C C . GLY A 1 81 ? -27.278 -7.726 32.819 1.00 94.12 81 GLY A C 1
ATOM 615 O O . GLY A 1 81 ? -28.237 -8.482 32.977 1.00 94.12 81 GLY A O 1
ATOM 616 N N . LEU A 1 82 ? -26.190 -7.792 33.594 1.00 94.38 82 LEU A N 1
ATOM 617 C CA . LEU A 1 82 ? -26.039 -8.762 34.686 1.00 94.38 82 LEU A CA 1
ATOM 618 C C . LEU A 1 82 ? -27.068 -8.555 35.805 1.00 94.38 82 LEU A C 1
ATOM 620 O O . LEU A 1 82 ? -27.613 -9.531 36.330 1.00 94.38 82 LEU A O 1
ATOM 624 N N . GLN A 1 83 ? -27.364 -7.302 36.160 1.00 93.25 83 GLN A N 1
ATOM 625 C CA . GLN A 1 83 ? -28.394 -6.991 37.155 1.00 93.25 83 GLN A CA 1
ATOM 626 C C . GLN A 1 83 ? -29.780 -7.437 36.684 1.00 93.25 83 GLN A C 1
ATOM 628 O O . GLN A 1 83 ? -30.484 -8.119 37.429 1.00 93.25 83 GLN A O 1
ATOM 633 N N . VAL A 1 84 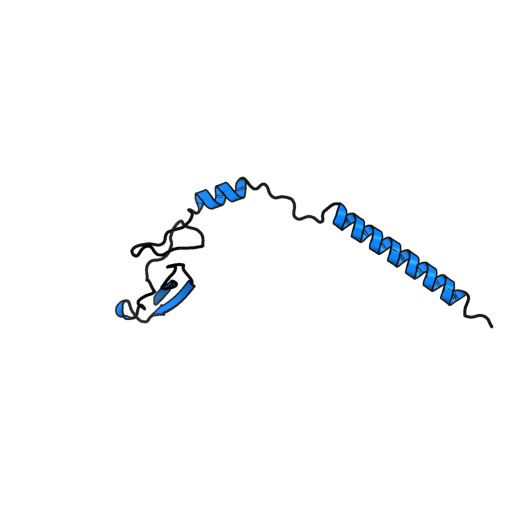? -30.154 -7.121 35.440 1.00 94.44 84 VAL A N 1
ATOM 634 C CA . VAL A 1 84 ? -31.447 -7.517 34.861 1.00 94.44 84 VAL A CA 1
ATOM 635 C C . VAL A 1 84 ? -31.583 -9.038 34.802 1.00 94.44 84 VAL A C 1
ATOM 637 O O . VAL A 1 84 ? -32.612 -9.564 35.222 1.00 94.44 84 VAL A O 1
ATOM 640 N N . ALA A 1 85 ? -30.548 -9.756 34.363 1.00 92.56 85 ALA A N 1
ATOM 641 C CA . ALA A 1 85 ? -30.563 -11.219 34.327 1.00 92.56 85 ALA A CA 1
ATOM 642 C C . ALA A 1 85 ? -30.734 -11.832 35.730 1.00 92.56 85 ALA A C 1
ATOM 644 O O . ALA A 1 85 ? -31.517 -12.764 35.918 1.00 92.56 85 ALA A O 1
ATOM 645 N N . SER A 1 86 ? -30.056 -11.274 36.737 1.00 91.31 86 SER A N 1
ATOM 646 C CA . SER A 1 86 ? -30.166 -11.726 38.132 1.00 91.31 86 SER A CA 1
ATOM 647 C C . SER A 1 86 ? -31.565 -11.482 38.711 1.00 91.31 86 SER A C 1
ATOM 649 O O . SER A 1 86 ? -32.129 -12.344 39.394 1.00 91.31 86 SER A O 1
ATOM 651 N N . LEU A 1 87 ? -32.156 -10.324 38.404 1.00 92.25 87 LEU A N 1
ATOM 652 C CA . LEU A 1 87 ? -33.535 -9.985 38.758 1.00 92.25 87 LEU A CA 1
ATOM 653 C C . LEU A 1 87 ? -34.530 -10.939 38.087 1.00 92.25 87 LEU A C 1
ATOM 655 O O . LEU A 1 87 ? -35.377 -11.509 38.771 1.00 92.25 87 LEU A O 1
ATOM 659 N N . GLN A 1 88 ? -34.393 -11.180 36.782 1.00 90.31 88 GLN A N 1
ATOM 660 C CA . GLN A 1 88 ? -35.239 -12.119 36.039 1.00 90.31 88 GLN A CA 1
ATOM 661 C C . GLN A 1 88 ? -35.144 -13.544 36.593 1.00 90.31 88 GLN A C 1
ATOM 663 O O . GLN A 1 88 ? -36.172 -14.201 36.763 1.00 90.31 88 GLN A O 1
ATOM 668 N N . ALA A 1 89 ? -33.941 -14.014 36.934 1.00 87.62 89 ALA A N 1
ATOM 669 C CA . ALA A 1 89 ? -33.744 -15.324 37.551 1.00 87.62 89 ALA A CA 1
ATOM 670 C C . ALA A 1 89 ? -34.423 -15.419 38.928 1.00 87.62 89 ALA A C 1
ATOM 672 O O . ALA A 1 89 ? -35.057 -16.428 39.240 1.00 87.62 89 ALA A O 1
ATOM 673 N N . THR A 1 90 ? -34.342 -14.358 39.736 1.00 87.19 90 THR A N 1
ATOM 674 C CA . THR A 1 90 ? -34.987 -14.294 41.057 1.00 87.19 90 THR A CA 1
ATOM 675 C C . THR A 1 90 ? -36.509 -14.295 40.940 1.00 87.19 90 THR A C 1
ATOM 677 O O . THR A 1 90 ? -37.170 -15.078 41.620 1.00 87.19 90 THR A O 1
ATOM 680 N N . VAL A 1 91 ? -37.069 -13.473 40.046 1.00 85.62 91 VAL A N 1
ATOM 681 C CA . VAL A 1 91 ? -38.513 -13.435 39.769 1.00 85.62 91 VAL A CA 1
ATOM 682 C C . VAL A 1 91 ? -38.993 -14.792 39.274 1.00 85.62 91 VAL A C 1
ATOM 684 O O . VAL A 1 91 ? -39.946 -15.327 39.828 1.00 85.62 91 VAL A O 1
ATOM 687 N N . THR A 1 92 ? -38.295 -15.390 38.305 1.00 84.06 92 THR A N 1
ATOM 688 C CA . THR A 1 92 ? -38.636 -16.722 37.786 1.00 84.06 92 THR A CA 1
ATOM 689 C C . THR A 1 92 ? -38.676 -17.736 38.924 1.00 84.06 92 THR A C 1
ATOM 691 O O . THR A 1 92 ? -39.702 -18.380 39.115 1.00 84.06 92 THR A O 1
ATOM 694 N N . LYS A 1 93 ? -37.623 -17.796 39.751 1.00 80.50 93 LYS A N 1
ATOM 695 C CA . LYS A 1 93 ? -37.546 -18.702 40.904 1.00 80.50 93 LYS A CA 1
ATOM 696 C C . LYS A 1 93 ? -38.711 -18.512 41.879 1.00 80.50 93 LYS A C 1
ATOM 698 O O . LYS A 1 93 ? -39.283 -19.505 42.321 1.00 80.50 93 LYS A O 1
ATOM 703 N N . LEU A 1 94 ? -39.074 -17.272 42.206 1.00 75.56 94 LEU A N 1
ATOM 704 C CA . LEU A 1 94 ? -40.206 -16.975 43.091 1.00 75.56 94 LEU A CA 1
ATOM 705 C C . LEU A 1 94 ? -41.538 -17.406 42.458 1.00 75.56 94 LEU A C 1
ATOM 707 O O . LEU A 1 94 ? -42.313 -18.117 43.088 1.00 75.56 94 LEU A O 1
ATOM 711 N N . THR A 1 95 ? -41.760 -17.085 41.182 1.00 72.31 95 THR A N 1
ATOM 712 C CA . THR A 1 95 ? -43.003 -17.430 40.470 1.00 72.31 95 THR A CA 1
ATOM 713 C C . THR A 1 95 ? -43.173 -18.928 40.198 1.00 72.31 95 THR A C 1
ATOM 715 O O . THR A 1 95 ? -44.299 -19.409 40.151 1.00 72.31 95 THR A O 1
ATOM 718 N N . THR A 1 96 ? -42.085 -19.696 40.067 1.00 58.44 96 THR A N 1
ATOM 719 C CA . THR A 1 96 ? -42.147 -21.163 39.945 1.00 58.44 96 THR A CA 1
ATOM 720 C C . THR A 1 96 ? -42.258 -21.878 41.290 1.00 58.44 96 THR A C 1
ATOM 722 O O . THR A 1 96 ? -42.703 -23.020 41.320 1.00 58.44 96 THR A O 1
ATOM 725 N N . THR A 1 97 ? -41.861 -21.240 42.398 1.00 53.03 97 THR A N 1
ATOM 726 C CA . THR A 1 97 ? -41.974 -21.840 43.742 1.00 53.03 97 THR A CA 1
ATOM 727 C C . THR A 1 97 ? -43.394 -21.690 44.305 1.00 53.03 97 THR A C 1
ATOM 729 O O . THR A 1 97 ? -43.870 -22.603 44.969 1.00 53.03 97 THR A O 1
ATOM 732 N N . ASP A 1 98 ? -44.112 -20.615 43.960 1.00 51.22 98 ASP A N 1
ATOM 733 C CA . ASP A 1 98 ? -45.512 -20.404 44.379 1.00 51.22 98 ASP A CA 1
ATOM 734 C C . ASP A 1 98 ? -46.563 -21.107 43.491 1.00 51.22 98 ASP A C 1
ATOM 736 O O . ASP A 1 98 ? -47.736 -21.166 43.851 1.00 51.22 98 ASP A O 1
ATOM 740 N N . GLY A 1 99 ? -46.179 -21.677 42.341 1.00 51.28 99 GLY A N 1
ATOM 741 C CA . GLY A 1 99 ? -47.101 -22.375 41.427 1.00 51.28 99 GLY A CA 1
ATOM 742 C C . GLY A 1 99 ? -47.261 -23.884 41.666 1.00 51.28 99 GLY A C 1
ATOM 743 O O . GLY A 1 99 ? -47.954 -24.545 40.897 1.00 51.28 99 GLY A O 1
ATOM 744 N N . GLY A 1 100 ? -46.592 -24.445 42.679 1.00 47.47 100 GLY A N 1
ATOM 745 C CA . GLY A 1 100 ? -46.459 -25.892 42.902 1.00 47.47 100 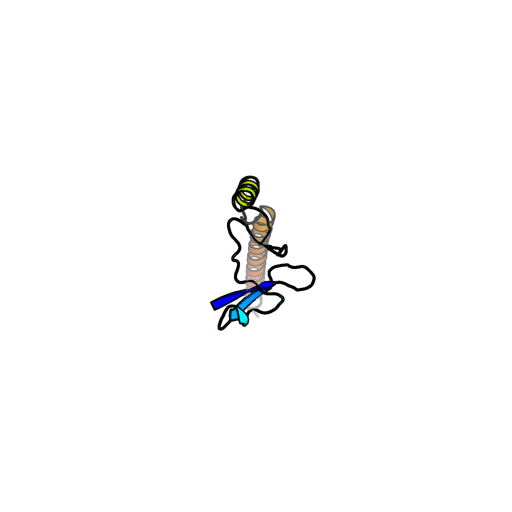GLY A CA 1
ATOM 746 C C . GLY A 1 100 ? -47.096 -26.419 44.190 1.00 47.47 100 GLY A C 1
ATOM 747 O O . GLY A 1 100 ? -46.591 -27.388 44.750 1.00 47.47 100 GLY A O 1
ATOM 748 N N . ALA A 1 101 ? -48.159 -25.784 44.686 1.00 45.91 101 ALA A N 1
ATOM 749 C CA . ALA A 1 101 ? -48.956 -26.301 45.798 1.00 45.91 101 ALA A CA 1
ATOM 750 C C . ALA A 1 101 ? -50.453 -26.063 45.547 1.00 45.91 101 ALA A C 1
ATOM 752 O O . ALA A 1 101 ? -51.022 -25.076 46.011 1.00 45.91 101 ALA A O 1
ATOM 753 N N . ALA A 1 102 ? -51.078 -26.971 44.800 1.00 41.09 102 ALA A N 1
ATOM 754 C CA . ALA A 1 102 ? -52.519 -27.220 44.821 1.00 41.09 102 ALA A CA 1
ATOM 755 C C . ALA A 1 102 ? -52.778 -28.680 44.438 1.00 41.09 102 ALA A C 1
ATOM 757 O O . ALA A 1 102 ? -52.199 -29.121 43.419 1.00 41.09 102 ALA A O 1
#